Protein AF-A0A2W1LHA9-F1 (afdb_monomer)

Solvent-accessible surface area (backbone atoms only — not comparable to full-atom values): 8393 Å² total; per-residue (Å²): 132,90,84,87,89,83,81,89,83,87,79,91,76,80,88,79,92,73,65,99,75,76,89,84,74,77,77,87,72,50,70,67,60,57,53,51,54,53,50,38,42,75,71,62,78,50,76,83,79,63,89,84,72,71,71,66,64,40,83,38,61,26,36,33,42,71,50,90,89,45,87,56,69,44,53,48,94,78,51,95,57,100,76,56,60,34,95,86,75,66,40,66,47,41,83,46,77,44,73,39,59,75,85,76,86,74,76,75,73,80,78,80,75,80,79,77,78,89,122

Radius of gyration: 28.84 Å; Cα contacts (8 Å, |Δi|>4): 89; chains: 1; bounding box: 51×51×90 Å

Mean predicted aligned error: 17.87 Å

Foldseek 3Di:
DDDDDDDDDDDDDDDDPDDPPPPPPPPPDDVVVVVVVVVCVVVVVDDDDDPPCDAFWDKFKKWAAPDPVDGDIGGPVVDPDPWDQDPPPRGGTDIDIDTDGDDDPPDDDPDPDDPPDDD

InterPro domains:
  IPR025916 Cold-inducible protein YdjO [PF14169] (57-103)

Secondary structure (DSSP, 8-state):
-------------------TTSSSSSGGG-HHHHHHHHHHHHTTSS----TT-PPPEEEEEEEEES-SS---EEEGGG-SSSSPBPTTT-PBEEEEEEEEEPP---PPPP---------

Sequence (119 aa):
MLQVYWLVLPYSSRLQYATQGALNRQIRHAPHVRRFFRQCYNRGWVKLETENEKPELIPVPIWRCKNKECKSWVRDELTASANPECPICKGPMGRSMKHLPKLVKKHKAPRKKKEESLW

pLDDT: mean 70.84, std 17.94, range [34.34, 94.0]

Nearest PDB structures (foldseek):
  8jke-assembly1_G  TM=3.313E-01  e=7.557E+00  Streptomyces coelicolor A3(2)

Organism: NCBI:txid1803190

Structure (mmCIF, N/CA/C/O backbone):
data_AF-A0A2W1LHA9-F1
#
_entry.id   AF-A0A2W1LHA9-F1
#
loop_
_atom_site.group_PDB
_atom_site.id
_atom_site.type_symbol
_atom_site.label_atom_id
_atom_site.label_alt_id
_atom_site.label_comp_id
_atom_site.label_asym_id
_atom_site.label_entity_id
_atom_site.label_seq_id
_atom_site.pdbx_PDB_ins_code
_atom_site.Cartn_x
_atom_site.Cartn_y
_atom_site.Cartn_z
_atom_site.occupancy
_atom_site.B_iso_or_equiv
_atom_site.auth_seq_id
_atom_site.auth_comp_id
_atom_site.auth_asym_id
_atom_site.auth_atom_id
_atom_site.pdbx_PDB_model_num
ATOM 1 N N . MET A 1 1 ? -20.108 -6.340 79.341 1.00 40.50 1 MET A N 1
ATOM 2 C CA . MET A 1 1 ? -18.864 -6.218 78.550 1.00 40.50 1 MET A CA 1
ATOM 3 C C . MET A 1 1 ? -19.200 -5.333 77.348 1.00 40.50 1 MET A C 1
ATOM 5 O O . MET A 1 1 ? -20.044 -5.752 76.576 1.00 40.50 1 MET A O 1
ATOM 9 N N . LEU A 1 2 ? -18.897 -4.021 77.313 1.00 38.16 2 LEU A N 1
ATOM 10 C CA . LEU A 1 2 ? -17.568 -3.382 77.106 1.00 38.16 2 LEU A CA 1
ATOM 11 C C . LEU A 1 2 ? -16.898 -3.969 75.838 1.00 38.16 2 LEU A C 1
ATOM 13 O O . LEU A 1 2 ? -16.741 -5.180 75.818 1.00 38.16 2 LEU A O 1
ATOM 17 N N . GLN A 1 3 ? -16.521 -3.283 74.743 1.00 40.81 3 GLN A N 1
ATOM 18 C CA . GLN A 1 3 ? -16.184 -1.884 74.385 1.00 40.81 3 GLN A CA 1
ATOM 19 C C . GLN A 1 3 ? -16.385 -1.696 72.848 1.00 40.81 3 GLN A C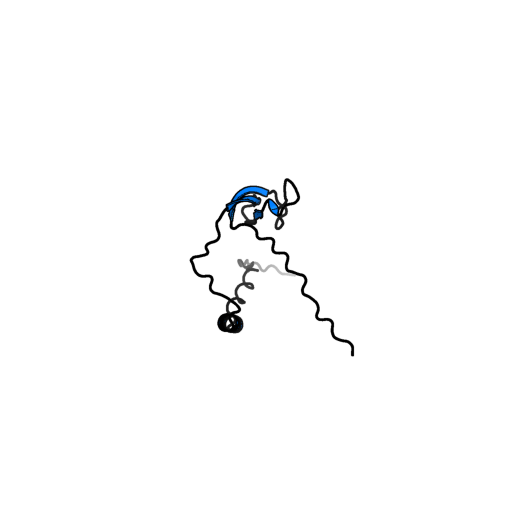 1
ATOM 21 O O . GLN A 1 3 ? -16.119 -2.627 72.099 1.00 40.81 3 GLN A O 1
ATOM 26 N N . VAL A 1 4 ? -17.037 -0.647 72.321 1.00 46.31 4 VAL A N 1
ATOM 27 C CA . VAL A 1 4 ? -16.521 0.647 71.777 1.00 46.31 4 VAL A CA 1
ATOM 28 C C . VAL A 1 4 ? -15.232 0.660 70.909 1.00 46.31 4 VAL A C 1
ATOM 30 O O . VAL A 1 4 ? -14.133 0.534 71.427 1.00 46.31 4 VAL A O 1
ATOM 33 N N . TYR A 1 5 ? -15.432 0.920 69.602 1.00 43.59 5 TYR A N 1
ATOM 34 C CA . TYR A 1 5 ? -14.816 1.930 68.702 1.00 43.59 5 TYR A CA 1
ATOM 35 C C . TYR A 1 5 ? -13.288 2.201 68.632 1.00 43.59 5 TYR A C 1
ATOM 37 O O . TYR A 1 5 ? -12.686 2.708 69.569 1.00 43.59 5 TYR A O 1
ATOM 45 N N . TRP A 1 6 ? -12.764 2.097 67.399 1.00 49.75 6 TRP A N 1
ATOM 46 C CA . TRP A 1 6 ? -11.774 2.971 66.721 1.00 49.75 6 TRP A CA 1
ATOM 47 C C . TRP A 1 6 ? -12.236 3.045 65.244 1.00 49.75 6 TRP A C 1
ATOM 49 O O . TRP A 1 6 ? -12.216 2.031 64.560 1.00 49.75 6 TRP A O 1
ATOM 59 N N . LEU A 1 7 ? -12.988 4.038 64.755 1.00 43.88 7 LEU A N 1
ATOM 60 C CA . LEU A 1 7 ? -12.592 5.380 64.300 1.00 43.88 7 LEU A CA 1
ATOM 61 C C . LEU A 1 7 ? -11.281 5.467 63.489 1.00 43.88 7 LEU A C 1
ATOM 63 O O . LEU A 1 7 ? -10.226 5.111 63.999 1.00 43.88 7 LEU A O 1
ATOM 67 N N . VAL A 1 8 ? -11.409 6.125 62.313 1.00 43.53 8 VAL A N 1
ATOM 68 C CA . VAL A 1 8 ? -10.416 7.002 61.635 1.00 43.53 8 VAL A CA 1
ATOM 69 C C . VAL A 1 8 ? -9.360 6.256 60.790 1.00 43.53 8 VAL A C 1
ATOM 71 O O . VAL A 1 8 ? -8.710 5.355 61.285 1.00 43.53 8 VAL A O 1
ATOM 74 N N . LEU A 1 9 ? -9.056 6.555 59.518 1.00 40.69 9 LEU A N 1
ATOM 75 C CA . LEU A 1 9 ? -9.430 7.579 58.523 1.00 40.69 9 LEU A CA 1
ATOM 76 C C . LEU A 1 9 ? -8.784 7.167 57.156 1.00 40.69 9 LEU A C 1
ATOM 78 O O . LEU A 1 9 ? -8.045 6.182 57.107 1.00 40.69 9 LEU A O 1
ATOM 82 N N . PRO A 1 10 ? -9.052 7.885 56.043 1.00 53.16 10 PRO A N 1
ATOM 83 C CA . PRO A 1 10 ? -8.745 7.501 54.667 1.00 53.16 10 PRO A CA 1
ATOM 84 C C . PRO A 1 10 ? -7.300 7.813 54.265 1.00 53.16 10 PRO A C 1
ATOM 86 O O . PRO A 1 10 ? -6.681 8.738 54.785 1.00 53.16 10 PRO A O 1
ATOM 89 N N . TYR A 1 11 ? -6.797 7.125 53.240 1.00 39.84 11 TYR A N 1
ATOM 90 C CA . TYR A 1 11 ? -5.621 7.595 52.515 1.00 39.84 11 TYR A CA 1
ATOM 91 C C . TYR A 1 11 ? -5.773 7.346 51.018 1.00 39.84 11 TYR A C 1
ATOM 93 O O . TYR A 1 11 ? -5.733 6.226 50.517 1.00 39.84 11 TYR A O 1
ATOM 101 N N . SER A 1 12 ? -5.982 8.452 50.312 1.00 43.91 12 SER A N 1
ATOM 102 C CA . SER A 1 12 ? -5.823 8.571 48.872 1.00 43.91 12 SER A CA 1
ATOM 103 C C . SER A 1 12 ? -4.417 8.129 48.471 1.00 43.91 12 SER A C 1
ATOM 105 O O . SER A 1 12 ? -3.434 8.689 48.950 1.00 43.91 12 SER A O 1
ATOM 107 N N . SER A 1 13 ? -4.312 7.230 47.500 1.00 48.03 13 SER A N 1
ATOM 108 C CA . SER A 1 13 ? -3.208 7.206 46.536 1.00 48.03 13 SER A CA 1
ATOM 109 C C . SER A 1 13 ? -3.761 6.600 45.246 1.00 48.03 13 SER A C 1
ATOM 111 O O . SER A 1 13 ? -4.077 5.422 45.184 1.00 48.03 13 SER A O 1
ATOM 113 N N . ARG A 1 14 ? -4.183 7.425 44.286 1.00 44.75 14 ARG A N 1
ATOM 114 C CA . ARG A 1 14 ? -3.301 8.090 43.319 1.00 44.75 14 ARG A CA 1
ATOM 115 C C . ARG A 1 14 ? -2.584 7.050 42.457 1.00 44.75 14 ARG A C 1
ATOM 117 O O . ARG A 1 14 ? -1.621 6.450 42.899 1.00 44.75 14 ARG A O 1
ATOM 124 N N . LEU A 1 15 ? -3.076 6.943 41.220 1.00 36.34 15 LEU A N 1
ATOM 125 C CA . LEU A 1 15 ? -2.305 6.764 39.988 1.00 36.34 15 LEU A CA 1
ATOM 126 C C . LEU A 1 15 ? -1.157 5.751 40.050 1.00 36.34 15 LEU A C 1
ATOM 128 O O . LEU A 1 15 ? -0.109 6.070 40.592 1.00 36.34 15 LEU A O 1
ATOM 132 N N . GLN A 1 16 ? -1.291 4.651 39.306 1.00 42.03 16 GLN A N 1
ATOM 133 C CA . GLN A 1 16 ? -0.294 4.240 38.305 1.00 42.03 16 GLN A CA 1
ATOM 134 C C . GLN A 1 16 ? -0.772 2.983 37.564 1.00 42.03 16 GLN A C 1
ATOM 136 O O . GLN A 1 16 ? -0.306 1.872 37.787 1.00 42.03 16 GLN A O 1
ATOM 141 N N . TYR A 1 17 ? -1.655 3.174 36.582 1.00 34.34 17 TYR A N 1
ATOM 142 C CA . TYR A 1 17 ? -1.648 2.307 35.403 1.00 34.34 17 TYR A CA 1
ATOM 143 C C . TYR A 1 17 ? -0.434 2.725 34.567 1.00 34.34 17 TYR A C 1
ATOM 145 O O . TYR A 1 17 ? -0.525 3.512 33.624 1.00 34.34 17 TYR A O 1
ATOM 153 N N . ALA A 1 18 ? 0.744 2.292 35.013 1.00 39.62 18 ALA A N 1
ATOM 154 C CA . ALA A 1 18 ? 2.008 2.554 34.353 1.00 39.62 18 ALA A CA 1
ATOM 155 C C . ALA A 1 18 ? 2.115 1.666 33.107 1.00 39.62 18 ALA A C 1
ATOM 157 O O . ALA A 1 18 ? 2.515 0.508 33.155 1.00 39.62 18 ALA A O 1
ATOM 158 N N . THR A 1 19 ? 1.733 2.249 31.974 1.00 46.62 19 THR A N 1
ATOM 159 C CA . THR A 1 19 ? 2.514 2.197 30.734 1.00 46.62 19 THR A CA 1
ATOM 160 C C . THR A 1 19 ? 3.074 0.820 30.346 1.00 46.62 19 THR A C 1
ATOM 162 O O . THR A 1 19 ? 4.285 0.593 30.388 1.00 46.62 19 THR A O 1
ATOM 165 N N . GLN A 1 20 ? 2.236 -0.051 29.781 1.00 46.19 20 GLN A N 1
ATOM 166 C CA . GLN A 1 20 ? 2.701 -1.004 28.761 1.00 46.19 20 GLN A CA 1
ATOM 167 C C . GLN A 1 20 ? 3.057 -0.223 27.482 1.00 46.19 20 GLN A C 1
ATOM 169 O O . GLN A 1 20 ? 2.360 -0.248 26.476 1.00 46.19 20 GLN A O 1
ATOM 174 N N . GLY A 1 21 ? 4.126 0.568 27.557 1.00 45.81 21 GLY A N 1
ATOM 175 C CA . GLY A 1 21 ? 4.582 1.459 26.487 1.00 45.81 21 GLY A CA 1
ATOM 176 C C . GLY A 1 21 ? 6.088 1.727 26.510 1.00 45.81 21 GLY A C 1
ATOM 177 O O . GLY A 1 21 ? 6.562 2.591 25.778 1.00 45.81 21 GLY A O 1
ATOM 178 N N . ALA A 1 22 ? 6.849 1.001 27.337 1.00 43.25 22 ALA A N 1
ATOM 179 C CA . ALA A 1 22 ? 8.268 1.271 27.585 1.00 43.25 22 ALA A CA 1
ATOM 180 C C . ALA A 1 22 ? 9.202 0.070 27.344 1.00 43.25 22 ALA A C 1
ATOM 182 O O . ALA A 1 22 ? 10.346 0.093 27.779 1.00 43.25 22 ALA A O 1
ATOM 183 N N . LEU A 1 23 ? 8.767 -0.957 26.603 1.00 44.53 23 LEU A N 1
ATOM 184 C CA . LEU A 1 23 ? 9.626 -2.091 26.216 1.00 44.53 23 LEU A CA 1
ATOM 185 C C . LEU A 1 23 ? 9.893 -2.183 24.706 1.00 44.53 23 LEU A C 1
ATOM 187 O O . LEU A 1 23 ? 10.308 -3.221 24.210 1.00 44.53 23 LEU A O 1
ATOM 191 N N . ASN A 1 24 ? 9.700 -1.087 23.960 1.00 51.16 24 ASN A N 1
ATOM 192 C CA . ASN A 1 24 ? 9.953 -1.063 22.511 1.00 51.16 24 ASN A CA 1
ATOM 193 C C . ASN A 1 24 ? 10.831 0.113 22.035 1.00 51.16 24 ASN A C 1
ATOM 195 O O . ASN A 1 24 ? 10.745 0.558 20.890 1.00 51.16 24 ASN A O 1
ATOM 199 N N . ARG A 1 25 ? 11.703 0.634 22.914 1.00 50.56 25 ARG A N 1
ATOM 200 C CA . ARG A 1 25 ? 12.714 1.657 22.565 1.00 50.56 25 ARG A CA 1
ATOM 201 C C . ARG A 1 25 ? 14.176 1.242 22.768 1.00 50.56 25 ARG A C 1
ATOM 203 O O . ARG A 1 25 ? 15.043 1.963 22.286 1.00 50.56 25 ARG A O 1
ATOM 210 N N . GLN A 1 26 ? 14.470 0.083 23.362 1.00 51.41 26 GLN A N 1
ATOM 211 C CA . GLN A 1 26 ? 15.854 -0.285 23.709 1.00 51.41 26 GLN A CA 1
ATOM 212 C C . GLN A 1 26 ? 16.633 -1.036 22.602 1.00 51.41 26 GLN A C 1
ATOM 214 O O . GLN A 1 26 ? 17.844 -1.189 22.710 1.00 51.41 26 GLN A O 1
ATOM 219 N N . ILE A 1 27 ? 15.997 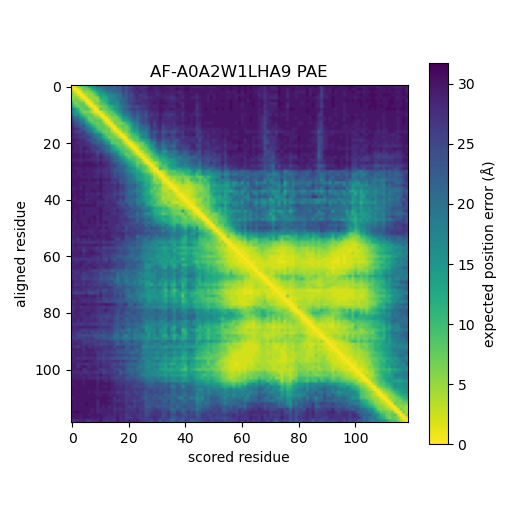-1.485 21.510 1.00 52.22 27 ILE A N 1
ATOM 220 C CA . ILE A 1 27 ? 16.671 -2.340 20.500 1.00 52.22 27 ILE A CA 1
ATOM 221 C C . ILE A 1 27 ? 17.414 -1.527 19.417 1.00 52.22 27 ILE A C 1
ATOM 223 O O . ILE A 1 27 ? 18.308 -2.035 18.746 1.00 52.22 27 ILE A O 1
ATOM 227 N N . ARG A 1 28 ? 17.130 -0.226 19.258 1.00 51.59 28 ARG A N 1
ATOM 228 C CA . ARG A 1 28 ? 17.698 0.580 18.152 1.00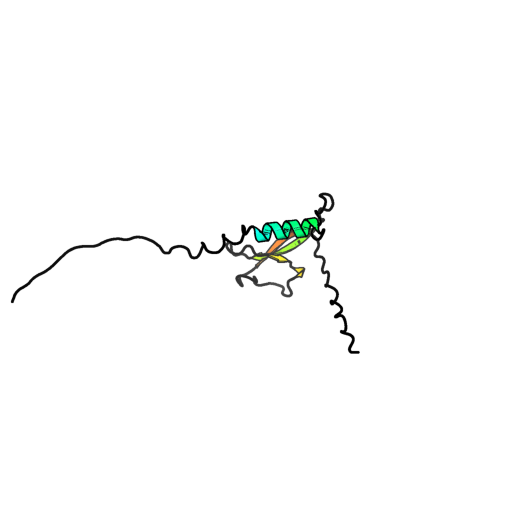 51.59 28 ARG A CA 1
ATOM 229 C C . ARG A 1 28 ? 19.146 1.052 18.357 1.00 51.59 28 ARG A C 1
ATOM 231 O O . ARG A 1 28 ? 19.713 1.663 17.455 1.00 51.59 28 ARG A O 1
ATOM 238 N N . HIS A 1 29 ? 19.758 0.772 19.509 1.00 51.22 29 HIS A N 1
ATOM 239 C CA . HIS A 1 29 ? 21.093 1.280 19.861 1.00 51.22 29 HIS A CA 1
ATOM 240 C C . HIS A 1 29 ? 22.065 0.198 20.357 1.00 51.22 29 HIS A C 1
ATOM 242 O O . HIS A 1 29 ? 23.044 0.518 21.021 1.00 51.22 29 HIS A O 1
ATOM 248 N N . ALA A 1 30 ? 21.857 -1.075 20.003 1.00 55.09 30 ALA A N 1
ATOM 249 C CA . ALA A 1 30 ? 22.875 -2.093 20.248 1.00 55.09 30 ALA A CA 1
ATOM 250 C C . ALA A 1 30 ? 24.108 -1.838 19.340 1.00 55.09 30 ALA A C 1
ATOM 252 O O . ALA A 1 30 ? 23.966 -1.803 18.111 1.00 55.09 30 ALA A O 1
ATOM 253 N N . PRO A 1 31 ? 25.329 -1.681 19.891 1.00 59.22 31 PRO A N 1
ATOM 254 C CA . PRO A 1 31 ? 26.541 -1.366 19.118 1.00 59.22 31 PRO A CA 1
ATOM 255 C C . PRO A 1 31 ? 26.892 -2.442 18.075 1.00 59.22 31 PRO A C 1
ATOM 257 O O . PRO A 1 31 ? 27.537 -2.152 17.065 1.00 59.22 31 PRO A O 1
ATOM 260 N N . HIS A 1 32 ? 26.396 -3.667 18.263 1.00 61.00 32 HIS A N 1
ATOM 261 C CA . HIS A 1 32 ? 26.582 -4.781 17.336 1.00 61.00 32 HIS A CA 1
ATOM 262 C C . HIS A 1 32 ? 25.871 -4.570 15.983 1.00 61.00 32 HIS A C 1
ATOM 264 O O . HIS A 1 32 ? 26.419 -4.903 14.933 1.00 61.00 32 HIS A O 1
ATOM 270 N N . VAL A 1 33 ? 24.694 -3.932 15.979 1.00 62.47 33 VAL A N 1
ATOM 271 C CA . VAL A 1 33 ? 23.909 -3.673 14.755 1.00 62.47 33 VAL A CA 1
ATOM 272 C C . VAL A 1 33 ? 24.588 -2.606 13.887 1.00 62.47 33 VAL A C 1
ATOM 274 O O . VAL A 1 33 ? 24.616 -2.713 12.661 1.00 62.47 33 VAL A O 1
ATOM 277 N N . ARG A 1 34 ? 25.224 -1.611 14.522 1.00 61.59 34 ARG A N 1
ATOM 278 C CA . ARG A 1 34 ? 25.988 -0.558 13.829 1.00 61.59 34 ARG A CA 1
ATOM 279 C C . ARG A 1 34 ? 27.244 -1.111 13.151 1.00 61.59 34 ARG A C 1
ATOM 281 O O . ARG A 1 34 ? 27.552 -0.720 12.025 1.00 61.59 34 ARG A O 1
ATOM 288 N N . ARG A 1 35 ? 27.951 -2.042 13.805 1.00 66.88 35 ARG A N 1
ATOM 289 C CA . ARG A 1 35 ? 29.153 -2.687 13.245 1.00 66.88 35 ARG A CA 1
ATOM 290 C C . ARG A 1 35 ? 28.808 -3.573 12.045 1.00 66.88 35 ARG A C 1
ATOM 292 O O . ARG A 1 35 ? 29.515 -3.523 11.042 1.00 66.88 35 ARG A O 1
ATOM 299 N N . PHE A 1 36 ? 27.690 -4.297 12.120 1.00 66.00 36 PHE A N 1
ATOM 300 C CA . PHE A 1 36 ? 27.175 -5.101 11.011 1.00 66.00 36 PHE A CA 1
ATOM 301 C C . PHE A 1 36 ? 26.802 -4.238 9.796 1.00 66.00 36 PHE A C 1
ATOM 303 O O . PHE A 1 36 ? 27.255 -4.515 8.688 1.00 66.00 36 PHE A O 1
ATOM 310 N N . PHE A 1 37 ? 26.073 -3.134 10.000 1.00 62.91 37 PHE A N 1
ATOM 311 C CA . PHE A 1 37 ? 25.704 -2.230 8.904 1.00 62.91 37 PHE A CA 1
ATOM 312 C C . PHE A 1 37 ? 26.935 -1.622 8.206 1.00 62.91 37 PHE A C 1
ATOM 314 O O . PHE A 1 37 ? 27.015 -1.623 6.977 1.00 62.91 37 PHE A O 1
ATOM 321 N N . ARG A 1 38 ? 27.950 -1.194 8.977 1.00 68.00 38 ARG A N 1
ATOM 322 C CA . ARG A 1 38 ? 29.233 -0.707 8.428 1.00 68.00 38 ARG A CA 1
ATOM 323 C C . ARG A 1 38 ? 29.966 -1.787 7.626 1.00 68.00 38 ARG A C 1
ATOM 325 O O . ARG A 1 38 ? 30.568 -1.487 6.599 1.00 68.00 38 ARG A O 1
ATOM 332 N N . GLN A 1 39 ? 29.907 -3.042 8.071 1.00 74.31 39 GLN A N 1
ATOM 333 C CA . GLN A 1 39 ? 30.540 -4.156 7.368 1.00 74.31 39 GLN A CA 1
ATOM 334 C C . GLN A 1 39 ? 29.826 -4.499 6.053 1.00 74.31 39 GLN A C 1
ATOM 336 O O . GLN A 1 39 ? 30.496 -4.793 5.066 1.00 74.31 39 GLN A O 1
ATOM 341 N N . CYS A 1 40 ? 28.495 -4.412 6.002 1.00 70.69 40 CYS A N 1
ATOM 342 C CA . CYS A 1 40 ? 27.729 -4.580 4.763 1.00 70.69 40 CYS A CA 1
ATOM 343 C C . CYS A 1 40 ? 28.020 -3.471 3.741 1.00 70.69 40 CYS A C 1
ATOM 345 O O . CYS A 1 40 ? 28.191 -3.771 2.560 1.00 70.69 40 CYS A O 1
ATOM 347 N N . TYR A 1 41 ? 28.133 -2.217 4.194 1.00 69.44 41 TYR A N 1
ATOM 348 C CA . TYR A 1 41 ? 28.528 -1.092 3.341 1.00 69.44 41 TYR A CA 1
ATOM 349 C C . TYR A 1 41 ? 29.940 -1.284 2.767 1.00 69.44 41 TYR A C 1
ATOM 351 O O . TYR A 1 41 ? 30.121 -1.253 1.554 1.00 69.44 41 TYR A O 1
ATOM 359 N N . ASN A 1 42 ? 30.928 -1.606 3.612 1.00 75.25 42 ASN A N 1
ATOM 360 C CA . ASN A 1 42 ? 32.309 -1.824 3.160 1.00 75.25 42 ASN A CA 1
ATOM 361 C C . ASN A 1 42 ? 32.468 -3.044 2.239 1.00 75.25 42 ASN A C 1
ATOM 363 O O . ASN A 1 42 ? 33.382 -3.077 1.423 1.00 75.25 42 ASN A O 1
ATOM 367 N N . ARG A 1 43 ? 31.596 -4.053 2.358 1.00 78.44 43 ARG A N 1
ATOM 368 C CA . ARG A 1 43 ? 31.573 -5.207 1.447 1.00 78.44 43 ARG A CA 1
ATOM 369 C C . ARG A 1 43 ? 30.839 -4.922 0.128 1.00 78.44 43 ARG A C 1
ATOM 371 O O . ARG A 1 43 ? 30.780 -5.815 -0.710 1.00 78.44 43 ARG A O 1
ATOM 378 N N . GLY A 1 44 ? 30.250 -3.735 -0.049 1.00 67.56 44 GLY A N 1
ATOM 379 C CA . GLY A 1 44 ? 29.517 -3.354 -1.263 1.00 67.56 44 GLY A CA 1
ATOM 380 C C . GLY A 1 44 ? 28.105 -3.943 -1.376 1.00 67.56 44 GLY A C 1
ATOM 381 O O . GLY A 1 44 ? 27.522 -3.932 -2.454 1.00 67.56 44 GLY A O 1
ATOM 382 N N . TRP A 1 45 ? 27.535 -4.459 -0.280 1.00 71.12 45 TRP A N 1
ATOM 383 C CA . TRP A 1 45 ? 26.186 -5.057 -0.265 1.00 71.12 45 TRP A CA 1
ATOM 384 C C . TRP A 1 45 ? 25.085 -3.995 -0.167 1.00 71.12 45 TRP A C 1
ATOM 386 O O . TRP A 1 45 ? 23.906 -4.295 -0.339 1.00 71.12 45 TRP A O 1
ATOM 396 N N . VAL A 1 46 ? 25.476 -2.754 0.119 1.00 68.38 46 VAL A N 1
ATOM 397 C CA . VAL A 1 46 ? 24.617 -1.574 0.136 1.00 68.38 46 VAL A CA 1
ATOM 398 C C . VAL A 1 46 ? 25.279 -0.545 -0.769 1.00 68.38 46 VAL A C 1
ATOM 400 O O . VAL A 1 46 ? 26.350 -0.038 -0.442 1.00 68.38 46 VAL A O 1
ATOM 403 N N . LYS A 1 47 ? 24.664 -0.263 -1.918 1.00 72.12 47 LYS A N 1
ATOM 404 C CA . LYS A 1 47 ? 25.102 0.805 -2.818 1.00 72.12 47 LYS A CA 1
ATOM 405 C C . LYS A 1 47 ? 24.407 2.097 -2.389 1.00 72.12 47 LYS A C 1
ATOM 407 O O . LYS A 1 47 ? 23.197 2.090 -2.187 1.00 72.12 47 LYS A O 1
ATOM 412 N N . LEU A 1 48 ? 25.166 3.180 -2.219 1.00 68.88 48 LEU A N 1
ATOM 413 C CA . LEU A 1 48 ? 24.582 4.518 -2.132 1.00 68.88 48 LEU A CA 1
ATOM 414 C C . LEU A 1 48 ? 24.001 4.837 -3.508 1.00 68.88 48 LEU A C 1
ATOM 416 O O . LEU A 1 48 ? 24.743 4.961 -4.482 1.00 68.88 48 LEU A O 1
ATOM 420 N N . GLU A 1 49 ? 22.677 4.880 -3.592 1.00 69.12 49 GLU A N 1
ATOM 421 C CA . GLU A 1 49 ? 21.972 5.341 -4.782 1.00 69.12 49 GLU A CA 1
ATOM 422 C C . GLU A 1 49 ? 22.316 6.822 -4.976 1.00 69.12 49 GLU A C 1
ATOM 424 O O . GLU A 1 49 ? 22.106 7.653 -4.092 1.00 69.12 49 GLU A O 1
ATOM 429 N N . THR A 1 50 ? 22.945 7.136 -6.106 1.00 65.94 50 THR A N 1
ATOM 430 C CA . THR A 1 50 ? 23.303 8.500 -6.495 1.00 65.94 50 THR A CA 1
ATOM 431 C C . THR A 1 50 ? 22.039 9.315 -6.754 1.00 65.94 50 THR A C 1
ATOM 433 O O . THR A 1 50 ? 21.106 8.828 -7.386 1.00 65.94 50 THR A O 1
ATOM 436 N N . GLU A 1 51 ? 22.039 10.575 -6.317 1.00 64.44 51 GLU A N 1
ATOM 437 C CA . GLU A 1 51 ? 20.900 11.513 -6.287 1.00 64.44 51 GLU A CA 1
ATOM 438 C C . GLU A 1 51 ? 20.185 11.756 -7.639 1.00 64.44 51 GLU A C 1
ATOM 440 O O . GLU A 1 51 ? 19.099 12.327 -7.671 1.00 64.44 51 GLU A O 1
ATOM 445 N N . ASN A 1 52 ? 20.733 11.271 -8.758 1.00 64.00 52 ASN A N 1
ATOM 446 C CA . ASN A 1 52 ? 20.193 11.483 -10.104 1.00 64.00 52 ASN A CA 1
ATOM 447 C C . ASN A 1 52 ? 19.124 10.477 -10.569 1.00 64.00 52 ASN A C 1
ATOM 449 O O . ASN A 1 52 ? 18.438 10.751 -11.548 1.00 64.00 52 ASN A O 1
ATOM 453 N N . GLU A 1 53 ? 18.919 9.348 -9.888 1.00 67.56 53 GLU A N 1
ATOM 454 C CA . GLU A 1 53 ? 17.894 8.362 -10.281 1.00 67.5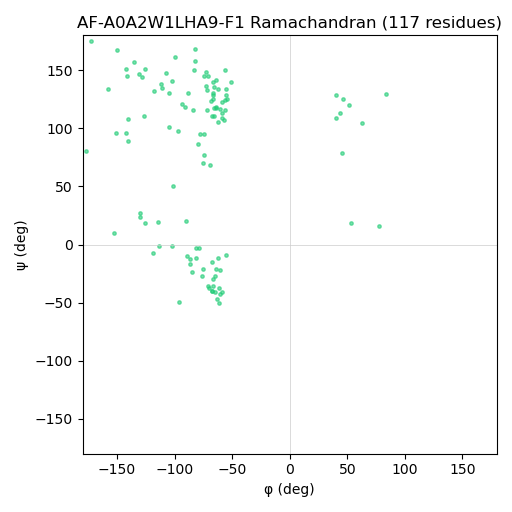6 53 GLU A CA 1
ATOM 455 C C . GLU A 1 53 ? 16.639 8.468 -9.406 1.00 67.56 53 GLU A C 1
ATOM 457 O O . GLU A 1 53 ? 16.154 7.487 -8.839 1.00 67.56 53 GLU A O 1
ATOM 462 N N . LYS A 1 54 ? 16.095 9.681 -9.256 1.00 74.19 54 LYS A N 1
ATOM 463 C CA . LYS A 1 54 ? 14.807 9.850 -8.576 1.00 74.19 54 LYS A CA 1
ATOM 464 C C . LYS A 1 54 ? 13.731 9.134 -9.403 1.00 74.19 54 LYS A C 1
ATOM 466 O O . LYS A 1 54 ? 13.486 9.539 -10.538 1.00 74.19 54 LYS A O 1
ATOM 471 N N . PRO A 1 55 ? 13.064 8.099 -8.865 1.00 78.88 55 PRO A N 1
ATOM 472 C CA . PRO A 1 55 ? 12.057 7.380 -9.624 1.00 78.88 55 PRO A CA 1
ATOM 473 C C . PRO A 1 55 ? 10.908 8.324 -9.980 1.00 78.88 55 PRO A C 1
ATOM 475 O O . PRO A 1 55 ? 10.407 9.056 -9.121 1.00 78.88 55 PRO A O 1
ATOM 478 N N . GLU A 1 56 ? 10.475 8.282 -11.239 1.00 84.38 56 GLU A N 1
ATOM 479 C CA . GLU A 1 56 ? 9.307 9.025 -11.700 1.00 84.38 56 GLU A CA 1
ATOM 480 C C . GLU A 1 56 ? 8.082 8.646 -10.858 1.00 84.38 56 GLU A C 1
ATOM 482 O O . GLU A 1 56 ? 7.726 7.470 -10.701 1.00 84.38 56 GLU A O 1
ATOM 487 N N . LEU A 1 57 ? 7.459 9.663 -10.263 1.00 89.88 57 LEU A N 1
ATOM 488 C CA . LEU A 1 57 ? 6.293 9.496 -9.412 1.00 89.88 57 LEU A CA 1
ATOM 489 C C . LEU A 1 57 ? 5.035 9.602 -10.267 1.00 89.88 57 LEU A C 1
ATOM 491 O O . LEU A 1 57 ? 4.751 10.647 -10.843 1.00 89.88 57 LEU A O 1
ATOM 495 N N . ILE A 1 58 ? 4.260 8.527 -10.302 1.00 89.25 58 ILE A N 1
ATOM 496 C CA . ILE A 1 58 ? 3.026 8.438 -11.080 1.00 89.25 58 ILE A CA 1
ATOM 497 C C . ILE A 1 58 ? 1.843 8.613 -10.114 1.00 89.25 58 ILE A C 1
ATOM 499 O O . ILE A 1 58 ? 1.906 8.104 -8.986 1.00 89.25 58 ILE A O 1
ATOM 503 N N . PRO A 1 59 ? 0.766 9.325 -10.493 1.00 91.50 59 PRO A N 1
ATOM 504 C CA . PRO A 1 59 ? -0.467 9.351 -9.713 1.00 91.50 59 PRO A CA 1
ATOM 505 C C . PRO A 1 59 ? -1.120 7.961 -9.719 1.00 91.50 59 PRO A C 1
ATOM 507 O O . PRO A 1 59 ? -1.513 7.448 -10.762 1.00 91.50 59 PRO A O 1
ATOM 510 N N . VAL A 1 60 ? -1.236 7.340 -8.546 1.00 92.88 60 VAL A N 1
ATOM 511 C CA . VAL A 1 60 ? -1.790 5.993 -8.367 1.00 92.88 60 VAL A CA 1
ATOM 512 C C . VAL A 1 60 ? -3.041 6.059 -7.484 1.00 92.88 60 VAL A C 1
ATOM 514 O O . VAL A 1 60 ? -2.990 6.680 -6.411 1.00 92.88 60 VAL A O 1
ATOM 517 N N . PRO A 1 61 ? -4.150 5.406 -7.885 1.00 92.94 61 PRO A N 1
ATOM 518 C CA . PRO A 1 61 ? -5.309 5.234 -7.022 1.00 92.94 61 PRO A CA 1
ATOM 519 C C . PRO A 1 61 ? -4.966 4.314 -5.847 1.00 92.94 61 PRO A C 1
ATOM 521 O O . PRO A 1 61 ? -4.420 3.216 -5.999 1.00 92.94 61 PRO A O 1
ATOM 524 N N . ILE A 1 62 ? -5.273 4.789 -4.646 1.00 94.00 62 ILE A N 1
ATOM 525 C CA . ILE A 1 62 ? -5.049 4.080 -3.392 1.00 94.00 62 ILE A CA 1
ATOM 526 C C . ILE A 1 62 ? -6.341 3.984 -2.585 1.00 94.00 62 ILE A C 1
ATOM 528 O O . ILE A 1 62 ? -7.196 4.871 -2.600 1.00 94.00 62 ILE A O 1
ATOM 532 N N . TRP A 1 63 ? -6.433 2.926 -1.796 1.00 93.50 63 TRP A N 1
ATOM 533 C CA . TRP A 1 63 ? -7.418 2.768 -0.744 1.00 93.50 63 TRP A CA 1
ATOM 534 C C . TRP A 1 63 ? -6.818 3.256 0.563 1.00 93.50 63 TRP A C 1
ATOM 536 O O . TRP A 1 63 ? -5.798 2.736 1.011 1.00 93.50 63 TRP A O 1
ATOM 546 N N . ARG A 1 64 ? -7.442 4.251 1.190 1.00 92.12 64 ARG A N 1
ATOM 547 C CA . ARG A 1 64 ? -7.048 4.798 2.492 1.00 92.12 64 ARG A CA 1
ATOM 548 C C . ARG A 1 64 ? -8.095 4.434 3.535 1.00 92.12 64 ARG A C 1
ATOM 550 O O . ARG A 1 64 ? -9.288 4.586 3.288 1.00 92.12 64 ARG A O 1
ATOM 557 N N . CYS A 1 65 ? -7.669 3.980 4.709 1.00 93.00 65 CYS A N 1
ATOM 558 C CA . CYS A 1 65 ? -8.609 3.736 5.800 1.00 93.00 65 CYS A CA 1
ATOM 559 C C . CYS A 1 65 ? -9.274 5.050 6.266 1.00 93.00 65 CYS A C 1
ATOM 561 O O . CYS A 1 65 ? -8.623 6.099 6.314 1.00 93.00 65 CYS A O 1
ATOM 563 N N . LYS A 1 66 ? -10.571 5.004 6.608 1.00 90.19 66 LYS A N 1
ATOM 564 C CA . LYS A 1 66 ? -11.311 6.168 7.138 1.00 90.19 66 LYS A CA 1
ATOM 565 C C . LYS A 1 66 ? -10.974 6.479 8.604 1.00 90.19 66 LYS A C 1
ATOM 567 O O . LYS A 1 66 ? -11.168 7.608 9.049 1.00 90.19 66 LYS A O 1
ATOM 572 N N . ASN A 1 67 ? -10.446 5.504 9.344 1.00 89.06 67 ASN A N 1
ATOM 573 C CA . ASN A 1 67 ? -10.121 5.660 10.761 1.00 89.06 67 ASN A CA 1
ATOM 574 C C . ASN A 1 67 ? -8.897 6.565 10.960 1.00 89.06 67 ASN A C 1
ATOM 576 O O . ASN A 1 67 ? -7.860 6.370 10.331 1.00 89.06 67 ASN A O 1
ATOM 580 N N . LYS A 1 68 ? -8.984 7.524 11.891 1.00 86.06 68 LYS A N 1
ATOM 581 C CA . LYS A 1 68 ? -7.877 8.454 12.205 1.00 86.06 68 LYS A CA 1
ATOM 582 C C . LYS A 1 68 ? -6.670 7.751 12.838 1.00 86.06 68 LYS A C 1
ATOM 584 O O . LYS A 1 68 ? -5.534 8.180 12.641 1.00 86.06 68 LYS A O 1
ATOM 589 N N . GLU A 1 69 ? -6.919 6.660 13.558 1.00 88.31 69 GLU A N 1
ATOM 590 C CA . GLU A 1 69 ? -5.894 5.839 14.211 1.00 88.31 69 GLU A CA 1
ATOM 591 C C . GLU A 1 69 ? -5.146 4.938 13.217 1.00 88.31 69 GLU A C 1
ATOM 593 O O . GLU A 1 69 ? -3.971 4.627 13.411 1.00 88.31 69 GLU A O 1
ATOM 598 N N . CYS A 1 70 ? -5.789 4.562 12.105 1.00 87.69 70 CYS A N 1
ATOM 599 C CA . CYS A 1 70 ? -5.228 3.648 11.119 1.00 87.69 70 CYS A CA 1
ATOM 600 C C . CYS A 1 70 ? -4.764 4.406 9.867 1.00 87.69 70 CYS A C 1
ATOM 602 O O . CYS A 1 70 ? -5.553 4.749 8.991 1.00 87.69 70 CYS A O 1
ATOM 604 N N . LYS A 1 71 ? -3.453 4.642 9.752 1.00 88.31 71 LYS A N 1
ATOM 605 C CA . LYS A 1 71 ? -2.840 5.337 8.599 1.00 88.31 71 LYS A CA 1
ATOM 606 C C . LYS A 1 71 ? -2.421 4.390 7.468 1.00 88.31 71 LYS A C 1
ATOM 608 O O . LYS A 1 71 ? -1.559 4.739 6.658 1.00 88.31 71 LYS A O 1
ATOM 613 N N . SER A 1 72 ? -2.991 3.187 7.422 1.00 90.06 72 SER A N 1
ATOM 614 C CA . SER A 1 72 ? -2.708 2.240 6.351 1.00 90.06 72 SER A CA 1
ATOM 615 C C . SER A 1 72 ? -3.357 2.677 5.044 1.00 90.06 72 SER A C 1
ATOM 617 O O . SER A 1 72 ? -4.424 3.303 4.999 1.00 90.06 72 SER A O 1
ATOM 619 N N . TRP A 1 73 ? -2.677 2.330 3.963 1.00 91.38 73 TRP A N 1
ATOM 620 C CA . TRP A 1 73 ? -3.187 2.472 2.617 1.00 91.38 73 TRP A CA 1
ATOM 621 C C . TRP A 1 73 ? -2.726 1.278 1.789 1.00 91.38 73 TRP A C 1
ATOM 623 O O . TRP A 1 73 ? -1.682 0.685 2.065 1.00 91.38 73 TRP A O 1
ATOM 633 N N . VAL A 1 74 ? -3.522 0.927 0.791 1.00 91.06 74 VAL A N 1
ATOM 634 C CA . VAL A 1 74 ? -3.256 -0.178 -0.132 1.00 91.06 74 VAL A CA 1
ATOM 635 C C . VAL A 1 74 ? -3.390 0.366 -1.548 1.00 91.06 74 VAL A C 1
ATOM 637 O O . VAL A 1 74 ? -4.195 1.264 -1.791 1.00 91.06 74 VAL A O 1
ATOM 640 N N . ARG A 1 75 ? -2.571 -0.115 -2.485 1.00 91.50 75 ARG A N 1
ATOM 641 C CA . ARG A 1 75 ? -2.738 0.250 -3.896 1.00 91.50 75 ARG A CA 1
ATOM 642 C C . ARG A 1 75 ? -3.935 -0.482 -4.485 1.00 91.50 75 ARG A C 1
ATOM 644 O O . ARG A 1 75 ? -4.156 -1.645 -4.154 1.00 91.50 75 ARG A O 1
ATOM 651 N N . ASP A 1 76 ? -4.655 0.169 -5.388 1.00 90.06 76 ASP A N 1
ATOM 652 C CA . ASP A 1 76 ? -5.805 -0.452 -6.051 1.00 90.06 76 ASP A CA 1
ATOM 653 C C . ASP A 1 76 ? -5.401 -1.727 -6.816 1.00 90.06 76 ASP A C 1
ATOM 655 O O . ASP A 1 76 ? -6.010 -2.775 -6.657 1.00 90.06 76 ASP A O 1
ATOM 659 N N . GLU A 1 77 ? -4.246 -1.697 -7.491 1.00 87.88 7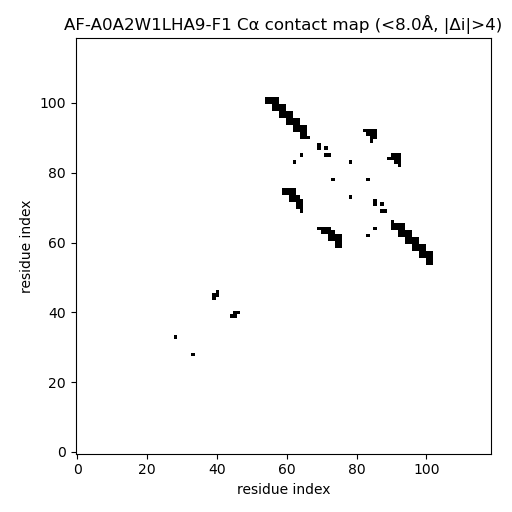7 GLU A N 1
ATOM 660 C CA . GLU A 1 77 ? -3.662 -2.834 -8.228 1.00 87.88 77 GLU A CA 1
ATOM 661 C C . GLU A 1 77 ? -3.290 -4.064 -7.373 1.00 87.88 77 GLU A C 1
ATOM 663 O O . GLU A 1 77 ? -2.939 -5.113 -7.917 1.00 87.88 77 GLU A O 1
ATOM 668 N N . LEU A 1 78 ? -3.301 -3.929 -6.042 1.00 87.31 78 LEU A N 1
ATOM 669 C CA . LEU A 1 78 ? -3.042 -5.015 -5.088 1.00 87.31 78 LEU A CA 1
ATOM 670 C C . LEU A 1 78 ? -4.331 -5.558 -4.459 1.00 87.31 78 LEU A C 1
ATOM 672 O O . LEU A 1 78 ? -4.272 -6.474 -3.640 1.00 87.31 78 LEU A O 1
ATOM 676 N N . THR A 1 79 ? -5.480 -4.993 -4.819 1.00 85.31 79 THR A N 1
ATOM 677 C CA . THR A 1 79 ? -6.782 -5.366 -4.282 1.00 85.31 79 THR A CA 1
ATOM 678 C C . THR A 1 79 ? -7.548 -6.191 -5.313 1.00 85.31 79 THR A C 1
ATOM 680 O O . THR A 1 79 ? -7.670 -5.784 -6.460 1.00 85.31 79 THR A O 1
ATOM 683 N N . ALA A 1 80 ? -8.088 -7.345 -4.912 1.00 78.56 80 ALA A N 1
ATOM 684 C CA . ALA A 1 80 ? -8.912 -8.178 -5.795 1.00 78.56 80 ALA A CA 1
ATOM 685 C C . ALA A 1 80 ? -10.398 -7.760 -5.826 1.00 78.56 80 ALA A C 1
ATOM 687 O O . ALA A 1 80 ? -11.097 -8.045 -6.792 1.00 78.56 80 ALA A O 1
ATOM 688 N N . SER A 1 81 ? -10.884 -7.087 -4.776 1.00 79.62 81 SER A N 1
ATOM 689 C CA . SER A 1 81 ? -12.300 -6.743 -4.583 1.00 79.62 81 SER A CA 1
ATOM 690 C C . SER A 1 81 ? -12.579 -5.251 -4.792 1.00 79.62 81 SER A C 1
ATOM 692 O O . SER A 1 81 ? -11.770 -4.402 -4.432 1.00 79.62 81 SER A O 1
ATOM 694 N N . ALA A 1 82 ? -13.773 -4.911 -5.287 1.00 79.00 82 ALA A N 1
ATOM 695 C CA . ALA A 1 82 ? -14.156 -3.527 -5.598 1.00 79.00 82 ALA A CA 1
ATOM 696 C C . ALA A 1 82 ? -14.225 -2.577 -4.380 1.00 79.00 82 ALA A C 1
ATOM 698 O O . ALA A 1 82 ? -14.164 -1.357 -4.559 1.00 79.00 82 ALA A O 1
ATOM 699 N N . ASN A 1 83 ? -14.360 -3.122 -3.165 1.00 79.88 83 ASN A N 1
ATOM 700 C CA . ASN A 1 83 ? -14.370 -2.376 -1.908 1.00 79.88 83 ASN A CA 1
ATOM 701 C C . ASN A 1 83 ? -13.584 -3.149 -0.828 1.00 79.88 83 ASN A C 1
ATOM 703 O O . ASN A 1 83 ? -14.167 -3.991 -0.143 1.00 79.88 83 ASN A O 1
ATOM 707 N N . PRO A 1 84 ? -12.262 -2.934 -0.703 1.00 86.19 84 PRO A N 1
ATOM 708 C CA . PRO A 1 84 ? -11.454 -3.641 0.280 1.00 86.19 84 PRO A CA 1
ATOM 709 C C . PRO A 1 84 ? -11.735 -3.190 1.707 1.00 86.19 84 PRO A C 1
ATOM 711 O O . PRO A 1 84 ? -11.917 -2.004 1.997 1.00 86.19 84 PRO A O 1
ATOM 714 N N . GLU A 1 85 ? -11.655 -4.153 2.615 1.00 88.25 85 GLU A N 1
ATOM 715 C CA . GLU A 1 85 ? -11.515 -3.896 4.040 1.00 88.25 85 GLU A CA 1
ATOM 716 C C . GLU A 1 85 ? -10.047 -3.640 4.395 1.00 88.25 85 GLU A C 1
ATOM 718 O O . GLU A 1 85 ? -9.118 -4.168 3.776 1.00 88.25 85 GLU A O 1
ATOM 723 N N . CYS A 1 86 ? -9.815 -2.825 5.422 1.00 88.50 86 CYS A N 1
ATOM 724 C CA . CYS A 1 86 ? -8.460 -2.536 5.875 1.00 88.50 86 CYS A CA 1
ATOM 725 C C . CYS A 1 86 ? -7.787 -3.790 6.477 1.00 88.50 86 CYS A C 1
ATOM 727 O O . CYS A 1 86 ? -8.329 -4.363 7.420 1.00 88.50 86 CYS A O 1
ATOM 729 N N . PRO A 1 87 ? -6.556 -4.161 6.076 1.00 84.56 87 PRO A N 1
ATOM 730 C CA . PRO A 1 87 ? -5.879 -5.353 6.605 1.00 84.56 87 PRO A CA 1
ATOM 731 C C . PRO A 1 87 ? -5.486 -5.243 8.088 1.00 84.56 87 PRO A C 1
ATOM 733 O O . PRO A 1 87 ? -5.149 -6.244 8.708 1.00 84.56 87 PRO A O 1
ATOM 736 N N . ILE A 1 88 ? -5.502 -4.033 8.659 1.00 88.06 88 ILE A N 1
ATOM 737 C CA . ILE A 1 88 ? -5.114 -3.788 10.056 1.00 88.06 88 ILE A CA 1
ATOM 738 C C . ILE A 1 88 ? -6.337 -3.749 10.973 1.00 88.06 88 ILE A C 1
ATOM 740 O O . ILE A 1 88 ? -6.345 -4.391 12.015 1.00 88.06 88 ILE A O 1
ATOM 744 N N . CYS A 1 89 ? -7.362 -2.977 10.607 1.00 87.25 89 CYS A N 1
ATOM 745 C CA . CYS A 1 89 ? -8.521 -2.735 11.473 1.00 87.25 89 CYS A CA 1
ATOM 746 C C . CYS A 1 89 ? -9.831 -3.326 10.943 1.00 87.25 89 CYS A C 1
ATOM 748 O O . CYS A 1 89 ? -10.856 -3.143 11.588 1.00 87.25 89 CYS A O 1
ATOM 750 N N . LYS A 1 90 ? -9.825 -3.966 9.763 1.00 87.31 90 LYS A N 1
ATOM 751 C CA . LYS A 1 90 ? -11.021 -4.463 9.051 1.00 87.31 90 LYS A CA 1
ATOM 752 C C . LYS A 1 90 ? -12.105 -3.399 8.831 1.00 87.31 90 LYS A C 1
ATOM 754 O O . LYS A 1 90 ? -13.261 -3.697 8.576 1.00 87.31 90 LYS A O 1
ATOM 759 N N . GLY A 1 91 ? -11.724 -2.128 8.947 1.00 87.88 91 GLY A N 1
ATOM 760 C CA . GLY A 1 91 ? -12.624 -0.998 8.787 1.00 87.88 91 GLY A CA 1
ATOM 761 C C . GLY A 1 91 ? -12.849 -0.624 7.321 1.00 87.88 91 GLY A C 1
ATOM 762 O O . GLY A 1 91 ? -12.090 -1.050 6.440 1.00 87.88 91 GLY A O 1
ATOM 763 N N . PRO A 1 92 ? -13.841 0.246 7.064 1.00 89.31 92 PRO A N 1
ATOM 764 C CA . PRO A 1 92 ? -14.142 0.726 5.727 1.00 89.31 92 PRO A CA 1
ATOM 765 C C . PRO A 1 92 ? -12.996 1.583 5.178 1.00 89.31 92 PRO A C 1
ATOM 767 O O . PRO A 1 92 ? -12.454 2.469 5.855 1.00 89.31 92 PRO A O 1
ATOM 770 N N . MET A 1 93 ? -12.646 1.341 3.918 1.00 92.75 93 MET A N 1
ATOM 771 C CA . MET A 1 93 ? -11.668 2.134 3.178 1.00 92.75 93 MET A CA 1
ATOM 772 C C . MET A 1 93 ? -12.367 3.145 2.256 1.00 92.75 93 MET A C 1
ATOM 774 O O . MET A 1 93 ? -13.560 3.050 1.974 1.00 92.75 93 MET A O 1
ATOM 778 N N . GLY A 1 94 ? -11.637 4.173 1.830 1.00 90.50 94 GLY A N 1
ATOM 779 C CA . GLY A 1 94 ? -12.075 5.160 0.845 1.00 90.50 94 GLY A CA 1
ATOM 780 C C . GLY A 1 94 ? -11.016 5.354 -0.236 1.00 90.50 94 GLY A C 1
ATOM 781 O O . GLY A 1 94 ? -9.819 5.261 0.046 1.00 90.50 94 GLY A O 1
ATOM 782 N N . ARG A 1 95 ? -11.451 5.622 -1.472 1.00 92.06 95 ARG A N 1
ATOM 783 C CA . ARG A 1 95 ? -10.549 5.890 -2.600 1.00 92.06 95 ARG A CA 1
ATOM 784 C C . ARG A 1 95 ? -9.903 7.266 -2.458 1.00 92.06 95 ARG A C 1
ATOM 786 O O . ARG A 1 95 ? -10.560 8.241 -2.104 1.00 92.06 95 ARG A O 1
ATOM 793 N N . SER A 1 96 ? -8.609 7.338 -2.730 1.00 92.56 96 SER A N 1
ATOM 794 C CA . SER A 1 96 ? -7.814 8.565 -2.736 1.00 92.56 96 SER A CA 1
ATOM 795 C C . SER A 1 96 ? -6.678 8.428 -3.754 1.00 92.56 96 SER A C 1
ATOM 797 O O . SER A 1 96 ? -6.403 7.330 -4.230 1.00 92.56 96 SER A O 1
ATOM 799 N N . MET A 1 97 ? -6.008 9.525 -4.096 1.00 93.69 97 MET A N 1
ATOM 800 C CA . MET A 1 97 ? -4.898 9.531 -5.054 1.00 93.69 97 MET A CA 1
ATOM 801 C C . MET A 1 97 ? -3.588 9.848 -4.344 1.00 93.69 97 MET A C 1
ATOM 803 O O . MET A 1 97 ? -3.532 10.738 -3.491 1.00 93.69 97 MET A O 1
ATOM 807 N N . LYS A 1 98 ? -2.517 9.132 -4.699 1.00 93.19 98 LYS A N 1
ATOM 808 C CA . LYS A 1 98 ? -1.173 9.388 -4.170 1.00 93.19 98 LYS A CA 1
ATOM 809 C C . LYS A 1 98 ? -0.125 9.216 -5.264 1.00 93.19 98 LYS A C 1
ATOM 811 O O . LYS A 1 98 ? -0.247 8.341 -6.110 1.00 93.19 98 LYS A O 1
ATOM 816 N N . HIS A 1 99 ? 0.925 10.029 -5.218 1.00 92.19 99 HIS A N 1
ATOM 817 C CA . HIS A 1 99 ? 2.059 9.923 -6.131 1.00 92.19 99 HIS A CA 1
ATOM 818 C C . HIS A 1 99 ? 3.045 8.885 -5.599 1.00 92.19 99 HIS A C 1
ATOM 820 O O . HIS A 1 99 ? 3.584 9.049 -4.499 1.00 92.19 99 HIS A O 1
ATOM 826 N N . LEU A 1 100 ? 3.245 7.794 -6.337 1.00 90.62 100 LEU A N 1
ATOM 827 C CA . LEU A 1 100 ? 4.194 6.747 -5.970 1.00 90.62 100 LEU A CA 1
ATOM 828 C C . LEU A 1 100 ? 5.025 6.297 -7.175 1.00 90.62 100 LEU A C 1
ATOM 830 O O . LEU A 1 100 ? 4.556 6.387 -8.308 1.00 90.62 100 LEU A O 1
ATOM 834 N N . PRO A 1 101 ? 6.218 5.725 -6.935 1.00 89.69 101 PRO A N 1
ATOM 835 C CA . PRO A 1 101 ? 6.958 5.029 -7.976 1.00 89.69 101 PRO A CA 1
ATOM 836 C C . PRO A 1 101 ? 6.128 3.908 -8.606 1.00 89.69 101 PRO A C 1
ATOM 838 O O . PRO A 1 101 ? 5.294 3.273 -7.934 1.00 89.69 101 PRO A O 1
ATOM 841 N N . LYS A 1 102 ? 6.393 3.633 -9.885 1.00 86.25 102 LYS A N 1
ATOM 842 C CA . LYS A 1 102 ? 5.796 2.511 -10.616 1.00 86.25 102 LYS A CA 1
ATOM 843 C C . LYS A 1 102 ? 6.052 1.194 -9.879 1.00 86.25 102 LYS A C 1
ATOM 845 O O . LYS A 1 102 ? 7.169 0.922 -9.439 1.00 86.25 102 LYS A O 1
ATOM 850 N N . LEU A 1 103 ? 5.016 0.368 -9.738 1.00 85.12 103 LEU A N 1
ATOM 851 C CA . LEU A 1 103 ? 5.157 -0.939 -9.107 1.00 85.12 103 LEU A CA 1
ATOM 852 C C . LEU A 1 103 ? 5.920 -1.884 -10.043 1.00 85.12 103 LEU A C 1
ATOM 854 O O . LEU A 1 103 ? 5.447 -2.230 -11.123 1.00 85.12 103 LEU A O 1
ATOM 858 N N . VAL A 1 104 ? 7.101 -2.326 -9.617 1.00 84.69 104 VAL A N 1
ATOM 859 C CA . VAL A 1 104 ? 7.915 -3.292 -10.360 1.00 84.69 104 VAL A CA 1
ATOM 860 C C . VAL A 1 104 ? 7.662 -4.692 -9.789 1.00 84.69 104 VAL A C 1
ATOM 862 O O . VAL A 1 104 ? 8.248 -5.076 -8.777 1.00 84.69 104 VAL A O 1
ATOM 865 N N . LYS A 1 105 ? 6.786 -5.475 -10.435 1.00 80.38 105 LYS A N 1
ATOM 866 C CA . LYS A 1 105 ? 6.513 -6.883 -10.081 1.00 80.38 105 LYS A CA 1
ATOM 867 C C . LYS A 1 105 ? 7.667 -7.789 -10.541 1.00 80.38 105 LYS A C 1
ATOM 869 O O . LYS A 1 105 ? 7.536 -8.563 -11.482 1.00 80.38 105 LYS A O 1
ATOM 874 N N . LYS A 1 106 ? 8.834 -7.681 -9.900 1.00 78.19 106 LYS A N 1
ATOM 875 C CA . LYS A 1 106 ? 9.940 -8.633 -10.100 1.00 78.19 106 LYS A CA 1
ATOM 876 C C . LYS A 1 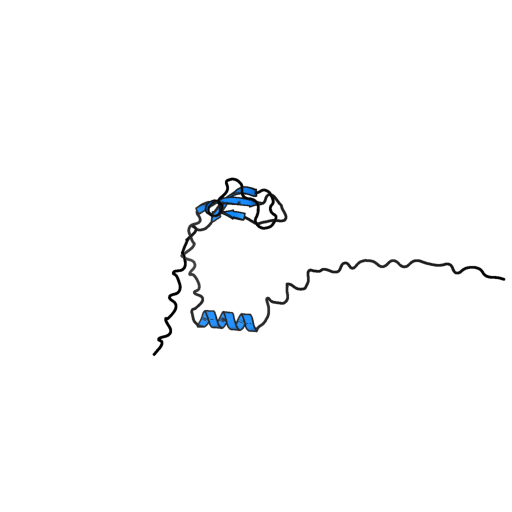106 ? 9.626 -9.907 -9.316 1.00 78.19 106 LYS A C 1
ATOM 878 O O . LYS A 1 106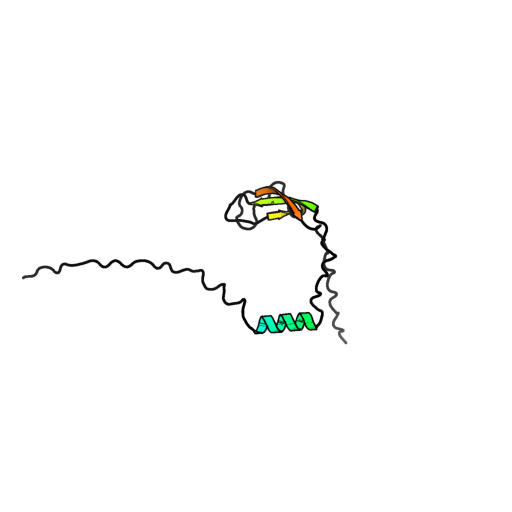 ? 9.904 -9.982 -8.119 1.00 78.19 106 LYS A O 1
ATOM 883 N N . HIS A 1 107 ? 9.042 -10.907 -9.975 1.00 74.44 107 HIS A N 1
ATOM 884 C CA . HIS A 1 107 ? 9.026 -12.259 -9.419 1.00 74.44 107 HIS A CA 1
ATOM 885 C C . HIS A 1 107 ? 10.482 -12.700 -9.261 1.00 74.44 107 HIS A C 1
ATOM 887 O O . HIS A 1 107 ? 11.235 -12.745 -10.234 1.00 74.44 107 HIS A O 1
ATOM 893 N N . LYS A 1 108 ? 10.914 -12.948 -8.018 1.00 63.88 108 LYS A N 1
ATOM 894 C CA . LYS A 1 108 ? 12.245 -13.506 -7.769 1.00 63.88 108 LYS A CA 1
ATOM 895 C C . LYS A 1 108 ? 12.308 -14.837 -8.510 1.00 63.88 108 LYS A C 1
ATOM 897 O O . LYS A 1 108 ? 11.460 -15.694 -8.270 1.00 63.88 108 LYS A O 1
ATOM 902 N N . ALA A 1 109 ? 13.285 -14.986 -9.403 1.00 67.88 109 ALA A N 1
ATOM 903 C CA . ALA A 1 109 ? 13.535 -16.261 -10.058 1.00 67.88 109 ALA A CA 1
ATOM 904 C C . ALA A 1 109 ? 13.648 -17.359 -8.983 1.00 67.88 109 ALA A C 1
ATOM 906 O O . ALA A 1 109 ? 14.222 -17.093 -7.914 1.00 67.88 109 ALA A O 1
ATOM 907 N N . PRO A 1 110 ? 13.094 -18.563 -9.219 1.00 70.62 110 PRO A N 1
ATOM 908 C CA . PRO A 1 110 ? 13.257 -19.665 -8.286 1.00 70.62 110 PRO A CA 1
ATOM 909 C C . PRO A 1 110 ? 14.754 -19.864 -8.050 1.00 70.62 110 PRO A C 1
ATOM 911 O O . PRO A 1 110 ? 15.537 -19.982 -8.995 1.00 70.62 110 PRO A O 1
ATOM 914 N N . ARG A 1 111 ? 15.176 -19.840 -6.780 1.00 67.56 111 ARG A N 1
ATOM 915 C CA . ARG A 1 111 ? 16.556 -20.178 -6.425 1.00 67.56 111 ARG A CA 1
ATOM 916 C C . ARG A 1 111 ? 16.789 -21.609 -6.912 1.00 67.56 111 ARG A C 1
ATOM 918 O O . ARG A 1 111 ? 16.146 -22.520 -6.395 1.00 67.56 111 ARG A O 1
ATOM 925 N N . LYS A 1 112 ? 17.664 -21.804 -7.906 1.00 65.12 112 LYS A N 1
ATOM 926 C CA . LYS A 1 112 ? 18.105 -23.144 -8.313 1.00 65.12 112 LYS A CA 1
ATOM 927 C C . LYS A 1 112 ? 18.685 -23.815 -7.067 1.00 65.12 112 LYS A C 1
ATOM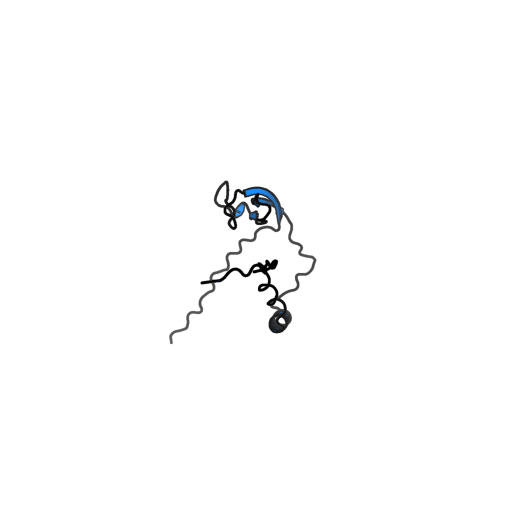 929 O O . LYS A 1 112 ? 19.653 -23.308 -6.500 1.00 65.12 112 LYS A O 1
ATOM 934 N N . LYS A 1 113 ? 18.061 -24.896 -6.593 1.00 68.12 113 LYS A N 1
ATOM 935 C CA . LYS A 1 113 ? 18.681 -25.747 -5.576 1.00 68.12 113 LYS A CA 1
ATOM 936 C C . LYS A 1 113 ? 19.882 -26.398 -6.256 1.00 68.12 113 LYS A C 1
ATOM 938 O O . LYS A 1 113 ? 19.732 -26.946 -7.343 1.00 68.12 113 LYS A O 1
ATOM 943 N N . LYS A 1 114 ? 21.068 -26.247 -5.665 1.00 60.03 114 LYS A N 1
ATOM 944 C CA . LYS A 1 114 ? 22.247 -27.003 -6.078 1.00 60.03 114 LYS A CA 1
ATOM 945 C C . LYS A 1 114 ? 21.927 -28.458 -5.744 1.00 60.03 114 LYS A C 1
ATOM 947 O O . LYS A 1 114 ? 21.730 -28.772 -4.576 1.00 60.03 114 LYS A O 1
ATOM 952 N N . GLU A 1 115 ? 21.736 -29.269 -6.772 1.00 70.31 115 GLU A N 1
ATOM 953 C CA . GLU A 1 115 ? 21.634 -30.716 -6.647 1.00 70.31 115 GLU A CA 1
ATOM 954 C C . GLU A 1 115 ? 22.948 -31.191 -6.018 1.00 70.31 115 GLU A C 1
ATOM 956 O O . GLU A 1 115 ? 24.021 -31.014 -6.595 1.00 70.31 115 GLU A O 1
ATOM 961 N N . GLU A 1 116 ? 22.865 -31.623 -4.759 1.00 70.06 116 GLU A N 1
ATOM 962 C CA . GLU A 1 116 ? 23.953 -32.272 -4.033 1.00 70.06 116 GLU A CA 1
ATOM 963 C C . GLU A 1 116 ? 24.253 -33.554 -4.807 1.00 70.06 116 GLU A C 1
ATOM 965 O O . GLU A 1 116 ? 23.445 -34.482 -4.832 1.00 70.06 116 GLU A O 1
ATOM 970 N N . SER A 1 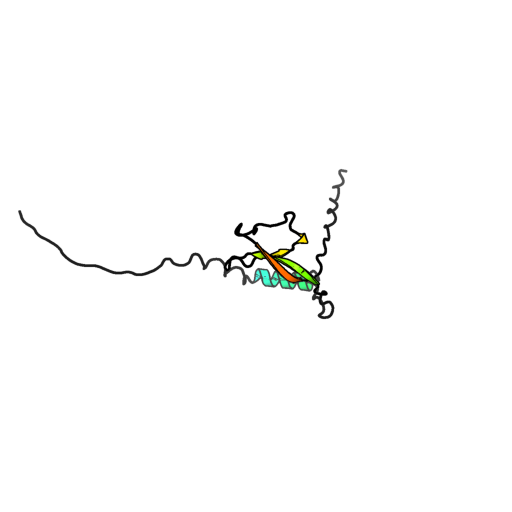117 ? 25.362 -33.542 -5.542 1.00 63.38 117 SER A N 1
ATOM 971 C CA . SER A 1 117 ? 25.841 -34.672 -6.320 1.00 63.38 117 SER A CA 1
ATOM 972 C C . SER A 1 117 ? 26.037 -35.864 -5.391 1.00 63.38 117 SER A C 1
ATOM 974 O O . SER A 1 117 ? 26.964 -35.884 -4.586 1.00 63.38 117 SER A O 1
ATOM 976 N N . LEU A 1 118 ? 25.132 -36.830 -5.504 1.00 63.41 118 LEU A N 1
ATOM 977 C CA . LEU A 1 118 ? 25.209 -38.146 -4.891 1.00 63.41 118 LEU A CA 1
ATOM 978 C C . LEU A 1 118 ? 26.142 -39.000 -5.758 1.00 63.41 118 LEU A C 1
ATOM 980 O O . LEU A 1 118 ? 25.672 -39.654 -6.682 1.00 63.41 118 LEU A O 1
ATOM 984 N N . TRP A 1 119 ? 27.447 -38.914 -5.490 1.00 53.97 119 TRP A N 1
ATOM 985 C CA . TRP A 1 119 ? 28.473 -39.906 -5.832 1.00 53.97 119 TRP A CA 1
ATOM 986 C C . TRP A 1 119 ? 29.602 -39.822 -4.809 1.00 53.97 119 TRP A C 1
ATOM 988 O O . TRP A 1 119 ? 30.106 -38.697 -4.593 1.00 53.97 119 TRP A O 1
#